Protein AF-A0A2R6NJJ5-F1 (afdb_monomer_lite)

Stru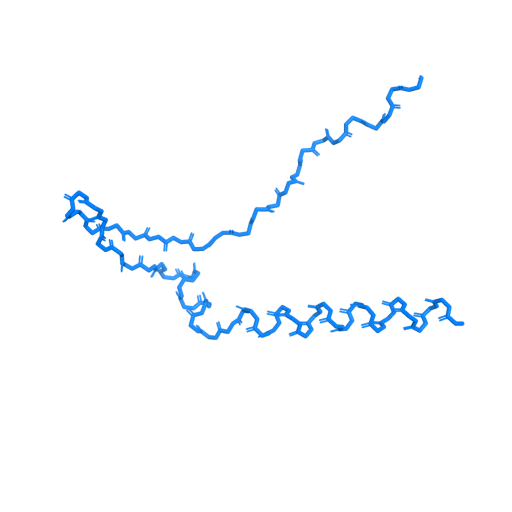cture (mmCIF, N/CA/C/O backbone):
data_AF-A0A2R6NJJ5-F1
#
_entry.id   AF-A0A2R6NJJ5-F1
#
loop_
_atom_site.group_PDB
_atom_site.id
_atom_site.type_symbol
_atom_site.label_atom_id
_atom_site.label_alt_id
_atom_site.label_comp_id
_atom_site.label_asym_id
_atom_site.label_entity_id
_atom_site.label_seq_id
_atom_site.pdbx_PDB_ins_code
_atom_site.Cartn_x
_atom_site.Cartn_y
_atom_site.Cartn_z
_atom_site.occupancy
_atom_site.B_iso_or_equiv
_atom_site.auth_seq_id
_atom_site.auth_comp_id
_atom_site.auth_asym_id
_atom_site.auth_atom_id
_atom_site.pdbx_PDB_model_num
ATOM 1 N N . MET A 1 1 ? 20.284 -2.513 -25.432 1.00 60.97 1 MET A N 1
ATOM 2 C CA . MET A 1 1 ? 20.023 -3.356 -24.237 1.00 60.97 1 MET A CA 1
ATOM 3 C C . MET A 1 1 ? 19.487 -2.574 -23.027 1.00 60.97 1 MET A C 1
ATOM 5 O O . MET A 1 1 ? 18.425 -2.931 -22.540 1.00 60.97 1 MET A O 1
ATOM 9 N N . LYS A 1 2 ? 20.124 -1.475 -22.576 1.00 74.81 2 LYS A N 1
ATOM 10 C CA . LYS A 1 2 ? 19.663 -0.679 -21.406 1.00 74.81 2 LYS A CA 1
ATOM 11 C C . LYS A 1 2 ? 18.226 -0.128 -21.513 1.00 74.81 2 LYS A C 1
ATOM 13 O O . LYS A 1 2 ? 17.512 -0.099 -20.518 1.00 74.81 2 LYS A O 1
ATOM 18 N N . HIS A 1 3 ? 17.794 0.268 -22.712 1.00 85.56 3 HIS A N 1
ATOM 19 C CA . HIS A 1 3 ? 16.438 0.782 -22.949 1.00 85.56 3 HIS A CA 1
ATOM 20 C C . HIS A 1 3 ? 15.348 -0.269 -22.687 1.00 85.56 3 HIS A C 1
ATOM 22 O O . HIS A 1 3 ? 14.380 0.006 -21.986 1.00 85.56 3 HIS A O 1
ATOM 28 N N . VAL A 1 4 ? 15.547 -1.492 -23.190 1.00 91.12 4 VAL A N 1
ATOM 29 C CA . VAL A 1 4 ? 14.607 -2.611 -23.014 1.00 91.12 4 VAL A CA 1
ATOM 30 C C . VAL A 1 4 ? 14.464 -2.965 -21.533 1.00 91.12 4 VAL A C 1
ATOM 32 O O . VAL A 1 4 ? 13.353 -3.081 -21.035 1.00 91.12 4 VAL A O 1
ATOM 35 N N . LEU A 1 5 ? 15.576 -3.031 -20.794 1.00 92.31 5 LEU A N 1
ATOM 36 C CA . LEU A 1 5 ? 15.547 -3.306 -19.353 1.00 92.31 5 LEU A CA 1
ATOM 37 C C . LEU A 1 5 ? 14.811 -2.216 -18.558 1.00 92.31 5 LEU A C 1
ATOM 39 O O . LEU A 1 5 ? 14.041 -2.532 -17.654 1.00 92.31 5 LEU A O 1
ATOM 43 N N . ARG A 1 6 ? 15.009 -0.935 -18.904 1.00 92.25 6 ARG A N 1
ATOM 44 C CA . ARG A 1 6 ? 14.279 0.183 -18.281 1.00 92.25 6 ARG A CA 1
ATOM 45 C C . ARG A 1 6 ? 12.777 0.082 -18.542 1.00 92.25 6 ARG A C 1
ATOM 47 O O . ARG A 1 6 ? 11.991 0.263 -17.617 1.00 92.25 6 ARG A O 1
ATOM 54 N N . PHE A 1 7 ? 12.393 -0.224 -19.779 1.00 93.50 7 PHE A N 1
ATOM 55 C CA . PHE A 1 7 ? 10.995 -0.408 -20.153 1.00 93.50 7 PHE A CA 1
ATOM 56 C C . PHE A 1 7 ? 10.349 -1.560 -19.374 1.00 93.50 7 PHE A C 1
ATOM 58 O O . PHE A 1 7 ? 9.325 -1.350 -18.728 1.00 93.50 7 PHE A O 1
ATOM 65 N N . CYS A 1 8 ? 10.988 -2.735 -19.339 1.00 95.25 8 CYS A N 1
ATOM 66 C CA . CYS A 1 8 ? 10.480 -3.890 -18.596 1.00 95.25 8 CYS A CA 1
ATOM 67 C C . CYS A 1 8 ? 10.347 -3.601 -17.096 1.00 95.25 8 CYS A C 1
ATOM 69 O O . CYS A 1 8 ? 9.341 -3.962 -16.495 1.00 95.25 8 CYS A O 1
ATOM 71 N N . LYS A 1 9 ? 11.322 -2.908 -16.490 1.00 94.00 9 LYS A N 1
ATOM 72 C CA . LYS A 1 9 ? 11.247 -2.509 -15.076 1.00 94.00 9 LYS A CA 1
ATOM 73 C C . LYS A 1 9 ? 10.035 -1.615 -14.809 1.00 94.00 9 LYS A C 1
ATOM 75 O O . LYS A 1 9 ? 9.327 -1.832 -13.832 1.00 94.00 9 LYS A O 1
ATOM 80 N N . ASN A 1 10 ? 9.793 -0.626 -15.667 1.00 95.19 10 ASN A N 1
ATOM 81 C CA . ASN A 1 10 ? 8.639 0.254 -15.515 1.00 95.19 10 ASN A CA 1
ATOM 82 C C . ASN A 1 10 ? 7.335 -0.534 -15.663 1.00 95.19 10 ASN A C 1
ATOM 84 O O . ASN A 1 10 ? 6.472 -0.425 -14.801 1.00 95.19 10 ASN A O 1
ATOM 88 N N . GLN A 1 11 ? 7.209 -1.368 -16.701 1.00 97.38 11 GLN A N 1
ATOM 89 C CA . GLN A 1 11 ? 6.016 -2.198 -16.891 1.00 97.38 11 GLN A CA 1
ATOM 90 C C . GLN A 1 11 ? 5.759 -3.142 -15.716 1.00 97.38 11 GLN A C 1
ATOM 92 O O . GLN A 1 11 ? 4.617 -3.268 -15.288 1.00 97.38 11 GLN A O 1
ATOM 97 N N . LEU A 1 12 ? 6.809 -3.740 -15.149 1.00 97.31 12 LEU A N 1
ATOM 98 C CA . LEU A 1 12 ? 6.694 -4.555 -13.944 1.00 97.31 12 LEU A CA 1
ATOM 99 C C . LEU A 1 12 ? 6.150 -3.735 -12.770 1.00 97.31 12 LEU A C 1
ATOM 101 O O . LEU A 1 12 ? 5.226 -4.180 -12.100 1.00 97.31 12 LEU A O 1
ATOM 105 N N . MET A 1 13 ? 6.672 -2.525 -12.546 1.00 95.75 13 MET A N 1
ATOM 106 C CA . MET A 1 13 ? 6.152 -1.646 -11.496 1.00 95.75 13 MET A CA 1
ATOM 107 C C . MET A 1 13 ? 4.685 -1.284 -11.735 1.00 95.75 13 MET A C 1
ATOM 109 O O . MET A 1 13 ? 3.898 -1.356 -10.800 1.00 95.75 13 MET A O 1
ATOM 113 N N . HIS A 1 14 ? 4.293 -0.944 -12.966 1.00 94.75 14 HIS A N 1
ATOM 114 C CA . HIS A 1 14 ? 2.890 -0.676 -13.303 1.00 94.75 14 HIS A CA 1
ATOM 115 C C . HIS A 1 14 ? 1.992 -1.892 -13.045 1.00 94.75 14 HIS A C 1
ATOM 117 O O . HIS A 1 14 ? 0.914 -1.736 -12.483 1.00 94.75 14 HIS A O 1
ATOM 123 N N . ALA A 1 15 ? 2.442 -3.098 -13.398 1.00 96.88 15 ALA A N 1
ATOM 124 C CA . ALA A 1 15 ? 1.703 -4.324 -13.117 1.00 96.88 15 ALA A CA 1
ATOM 125 C C . ALA A 1 15 ? 1.550 -4.568 -11.607 1.00 96.88 15 ALA A C 1
ATOM 127 O O . ALA A 1 15 ? 0.467 -4.912 -11.150 1.00 96.88 15 ALA A O 1
ATOM 128 N N . VAL A 1 16 ? 2.603 -4.328 -10.818 1.00 95.94 16 VAL A N 1
ATOM 129 C CA . VAL A 1 16 ? 2.537 -4.412 -9.349 1.00 95.94 16 VAL A CA 1
ATOM 130 C C . VAL A 1 16 ? 1.552 -3.389 -8.780 1.00 95.94 16 VAL A C 1
ATOM 132 O O . VAL A 1 16 ? 0.764 -3.740 -7.908 1.00 95.94 16 VAL A O 1
ATOM 135 N N . TRP A 1 17 ? 1.546 -2.154 -9.289 1.00 94.31 17 TRP A N 1
ATOM 136 C CA . TRP A 1 17 ? 0.566 -1.142 -8.886 1.00 94.31 17 TRP A CA 1
ATOM 137 C C . TRP A 1 17 ? -0.869 -1.582 -9.172 1.00 94.31 17 TRP A C 1
ATOM 139 O O . TRP A 1 17 ? -1.712 -1.437 -8.299 1.00 94.31 17 TRP A O 1
ATOM 149 N N . LEU A 1 18 ? -1.139 -2.167 -10.341 1.00 94.44 18 LEU A N 1
ATOM 150 C CA . LEU A 1 18 ? -2.472 -2.681 -10.680 1.00 94.44 18 LEU A CA 1
ATOM 151 C C . LEU A 1 18 ? -2.914 -3.839 -9.777 1.00 94.44 18 LEU A C 1
ATOM 153 O O . LEU A 1 18 ? -4.099 -3.975 -9.506 1.00 94.44 18 LEU A O 1
ATOM 157 N N . LEU A 1 19 ? -1.977 -4.666 -9.308 1.00 95.38 19 LEU A N 1
ATOM 158 C CA . LEU A 1 19 ? -2.280 -5.742 -8.360 1.00 95.38 19 LEU A CA 1
ATOM 159 C C . LEU A 1 19 ? -2.531 -5.224 -6.939 1.00 95.38 19 LEU A C 1
ATOM 161 O O . LEU A 1 19 ? -3.298 -5.830 -6.200 1.00 95.38 19 LEU A O 1
ATOM 165 N N . LEU A 1 20 ? -1.851 -4.147 -6.542 1.00 93.62 20 LEU A N 1
ATOM 166 C CA . LEU A 1 20 ? -1.951 -3.573 -5.200 1.00 93.62 20 LEU A CA 1
ATOM 167 C C . LEU A 1 20 ? -3.150 -2.623 -5.052 1.00 93.62 20 LEU A C 1
ATOM 169 O O . LEU A 1 20 ? -3.734 -2.546 -3.977 1.00 93.62 20 LEU A O 1
ATOM 173 N N . LEU A 1 21 ? -3.501 -1.906 -6.120 1.00 94.19 21 LEU A N 1
ATOM 174 C CA . LEU A 1 21 ? -4.643 -0.992 -6.199 1.00 94.19 21 LEU A CA 1
ATOM 175 C C . LEU A 1 21 ? -5.886 -1.728 -6.719 1.00 94.19 21 LEU A C 1
ATOM 177 O O . LEU A 1 21 ? -6.460 -1.343 -7.736 1.00 94.19 21 LEU A O 1
ATOM 181 N N . ASP A 1 22 ? -6.258 -2.820 -6.053 1.00 94.69 22 ASP A N 1
ATOM 182 C CA . ASP A 1 22 ? -7.458 -3.581 -6.397 1.00 94.69 22 ASP A CA 1
ATOM 183 C C . ASP A 1 22 ? -8.745 -2.828 -6.015 1.00 94.69 22 ASP A C 1
ATOM 185 O O . ASP A 1 22 ? -8.717 -1.820 -5.305 1.00 94.69 22 ASP A O 1
ATOM 189 N N . ASP A 1 23 ? -9.896 -3.319 -6.477 1.00 95.75 23 ASP A N 1
ATOM 190 C CA . ASP A 1 23 ? -11.184 -2.650 -6.247 1.00 95.75 23 ASP A CA 1
ATOM 191 C C . ASP A 1 23 ? -11.469 -2.431 -4.752 1.00 95.75 23 ASP A C 1
ATOM 193 O O . ASP A 1 23 ? -11.980 -1.384 -4.358 1.00 95.75 23 ASP A O 1
ATOM 197 N N . LYS A 1 24 ? -11.075 -3.387 -3.900 1.00 93.81 24 LYS A N 1
ATOM 198 C CA . LYS A 1 24 ? -11.239 -3.285 -2.442 1.00 93.81 24 LYS A CA 1
ATOM 199 C C . LYS A 1 24 ? -10.355 -2.198 -1.850 1.00 93.81 24 LYS A C 1
ATOM 201 O O . LYS A 1 24 ? -10.797 -1.461 -0.971 1.00 93.81 24 LYS A O 1
ATOM 206 N N . PHE A 1 25 ? -9.106 -2.107 -2.300 1.00 93.56 25 PHE A N 1
ATOM 207 C CA . PHE A 1 25 ? -8.201 -1.045 -1.895 1.00 93.56 25 PHE A CA 1
ATOM 208 C C . PHE A 1 25 ? -8.741 0.316 -2.328 1.00 93.56 25 PHE A C 1
ATOM 210 O O . PHE A 1 25 ? -8.718 1.248 -1.531 1.00 93.56 25 PHE A O 1
ATOM 217 N N . MET A 1 26 ? -9.247 0.435 -3.558 1.00 95.19 26 MET A N 1
ATOM 218 C CA . MET A 1 26 ? -9.804 1.687 -4.072 1.00 95.19 26 MET A CA 1
ATOM 219 C C . MET A 1 26 ? -11.055 2.113 -3.298 1.00 95.19 26 MET A C 1
ATOM 221 O O . MET A 1 26 ? -11.142 3.265 -2.881 1.00 95.19 26 MET A O 1
ATOM 225 N N . GLU A 1 27 ? -11.960 1.181 -2.993 1.00 95.19 27 GLU A N 1
ATOM 226 C CA . GLU A 1 27 ? -13.125 1.438 -2.138 1.00 95.19 27 GLU A CA 1
ATOM 227 C C . GLU A 1 27 ? -12.695 1.911 -0.738 1.00 95.19 27 GLU A C 1
ATOM 229 O O . GLU A 1 27 ? -13.175 2.924 -0.228 1.00 95.19 27 GLU A O 1
ATOM 234 N N . ALA A 1 28 ? -11.719 1.230 -0.134 1.00 95.06 28 ALA A N 1
ATOM 235 C CA . ALA A 1 28 ? -11.125 1.630 1.137 1.00 95.06 28 ALA A CA 1
ATOM 236 C C . ALA A 1 28 ? -10.402 2.986 1.072 1.00 95.06 28 ALA A C 1
ATOM 238 O O . ALA A 1 28 ? -10.353 3.707 2.067 1.00 95.06 28 ALA A O 1
ATOM 239 N N . TYR A 1 29 ? -9.819 3.340 -0.070 1.00 94.81 29 TYR A N 1
ATOM 240 C CA . TYR A 1 29 ? -9.129 4.608 -0.276 1.00 94.81 29 TYR A CA 1
ATOM 241 C C . TYR A 1 29 ? -10.117 5.775 -0.396 1.00 94.81 29 TYR A C 1
ATOM 243 O O . TYR A 1 29 ? -9.891 6.831 0.195 1.00 94.81 29 TYR 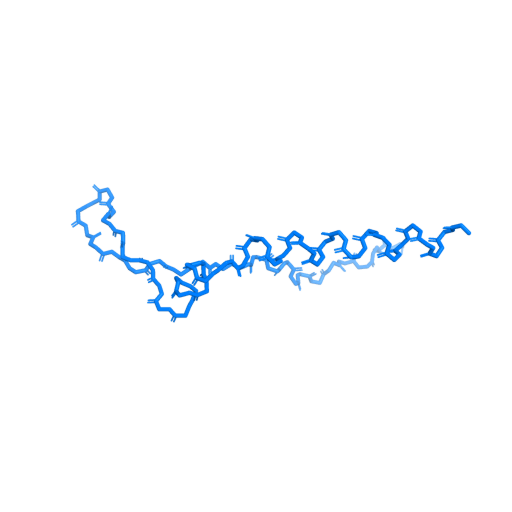A O 1
ATOM 251 N N . GLU A 1 30 ? -11.222 5.581 -1.119 1.00 94.62 30 GLU A N 1
ATOM 252 C CA . GLU A 1 30 ? -12.260 6.597 -1.323 1.00 94.62 30 GLU A CA 1
ATOM 253 C C . GLU A 1 30 ? -13.181 6.754 -0.110 1.00 94.62 30 GLU A C 1
ATOM 255 O O . GLU A 1 30 ? -13.542 7.872 0.266 1.00 94.62 30 GLU A O 1
ATOM 260 N N . HIS A 1 31 ? -13.558 5.644 0.522 1.00 95.38 31 HIS A N 1
ATOM 261 C CA . HIS A 1 31 ? -14.579 5.625 1.568 1.00 95.38 31 HIS A CA 1
ATOM 262 C C . HIS A 1 31 ? -14.029 5.329 2.961 1.00 95.38 31 HIS A C 1
ATOM 264 O O . HIS A 1 31 ? -14.721 5.577 3.945 1.00 95.38 31 HIS A O 1
ATOM 270 N N . GLY A 1 32 ? -12.782 4.877 3.087 1.00 94.50 32 GLY A N 1
ATOM 271 C CA . GLY A 1 32 ? -12.183 4.508 4.367 1.00 94.50 32 GLY A CA 1
ATOM 272 C C . GLY A 1 32 ? -12.657 3.146 4.883 1.00 94.50 32 GLY A C 1
ATOM 273 O O . GLY A 1 32 ? -13.707 2.626 4.513 1.00 94.50 32 GLY A O 1
ATOM 274 N N . ILE A 1 33 ? -11.879 2.565 5.792 1.00 94.62 33 ILE A N 1
ATOM 275 C CA . ILE A 1 33 ? -12.148 1.275 6.431 1.00 94.62 33 ILE A CA 1
ATOM 276 C C . ILE A 1 33 ? -12.543 1.525 7.880 1.00 94.62 33 ILE A C 1
ATOM 278 O O . ILE A 1 33 ? -11.798 2.153 8.632 1.00 94.62 33 ILE A O 1
ATOM 282 N N . ARG A 1 34 ? -13.696 1.001 8.302 1.00 94.25 34 ARG A N 1
ATOM 283 C CA . ARG A 1 34 ? -14.087 1.026 9.716 1.00 94.25 34 ARG A CA 1
ATOM 284 C C . ARG A 1 34 ? -13.338 -0.059 10.475 1.00 94.25 34 ARG A C 1
ATOM 286 O O . ARG A 1 34 ? -13.502 -1.241 10.185 1.00 94.25 34 ARG A O 1
ATOM 293 N N . VAL A 1 35 ? -12.553 0.343 11.463 1.00 94.69 35 VAL A N 1
ATOM 294 C CA . VAL A 1 35 ? -11.773 -0.558 12.310 1.00 94.69 35 VAL A CA 1
ATOM 295 C C . VAL A 1 35 ? -12.146 -0.306 13.759 1.00 94.69 35 VAL A C 1
ATOM 297 O O . VAL A 1 35 ? -12.212 0.840 14.198 1.00 94.69 35 VAL A O 1
ATOM 300 N N . ASN A 1 36 ? -12.412 -1.384 14.495 1.00 96.06 36 ASN A N 1
ATOM 301 C CA . ASN A 1 36 ? -12.548 -1.305 15.940 1.00 96.06 36 ASN A CA 1
ATOM 302 C C . ASN A 1 36 ? -11.146 -1.271 16.549 1.00 96.06 36 ASN A C 1
ATOM 304 O O . ASN A 1 36 ? -10.392 -2.241 16.433 1.00 96.06 36 ASN A O 1
ATOM 308 N N . CYS A 1 37 ? -10.780 -0.133 17.122 1.00 92.25 37 CYS A N 1
ATOM 309 C CA . CYS A 1 37 ? -9.483 0.055 17.742 1.00 92.25 37 CYS A CA 1
ATOM 310 C C . CYS A 1 37 ? -9.421 -0.659 19.104 1.00 92.25 37 CYS A C 1
ATOM 312 O O . CYS A 1 37 ? -10.426 -1.108 19.655 1.00 92.25 37 CYS A O 1
ATOM 314 N N . ALA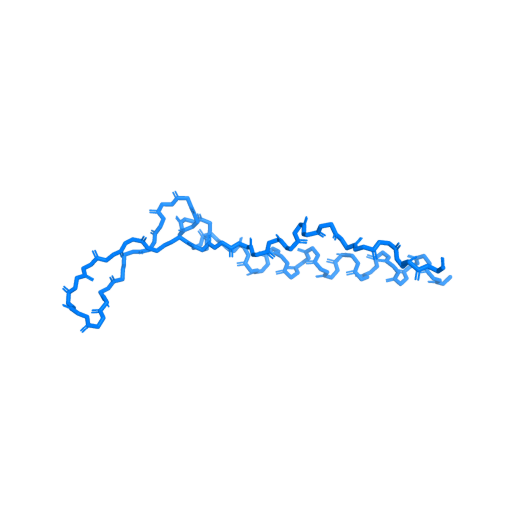 A 1 38 ? -8.212 -0.797 19.654 1.00 93.06 38 ALA A N 1
ATOM 315 C CA . ALA A 1 38 ? -7.989 -1.511 20.916 1.00 93.06 38 ALA A CA 1
ATOM 316 C C . ALA A 1 38 ? -8.694 -0.865 22.128 1.00 93.06 38 ALA A C 1
ATOM 318 O O . ALA A 1 38 ? -8.907 -1.521 23.143 1.00 93.06 38 ALA A O 1
ATOM 319 N N . ASP A 1 39 ? -9.063 0.408 22.013 1.00 94.50 39 ASP A N 1
ATOM 320 C CA . ASP A 1 39 ? -9.843 1.187 22.977 1.00 94.50 39 ASP A CA 1
ATOM 321 C C . ASP A 1 39 ? -11.366 0.973 22.848 1.00 94.50 39 ASP A C 1
ATOM 323 O O . ASP A 1 39 ? -12.136 1.566 23.602 1.00 94.50 39 ASP A O 1
ATOM 327 N N . GLY A 1 40 ? -11.816 0.126 21.915 1.00 94.25 40 GLY A N 1
ATOM 328 C CA . GLY A 1 40 ? -13.231 -0.143 21.655 1.00 94.25 40 GLY A CA 1
ATOM 329 C C . GLY A 1 40 ? -13.936 0.947 20.845 1.00 94.25 40 GLY A C 1
ATOM 330 O O . GLY A 1 40 ? -15.158 0.894 20.684 1.00 94.25 40 GLY A O 1
ATOM 331 N N . ILE A 1 41 ? -13.194 1.940 20.344 1.00 95.56 41 ILE A N 1
ATOM 332 C CA . ILE A 1 41 ? -13.732 3.010 19.507 1.0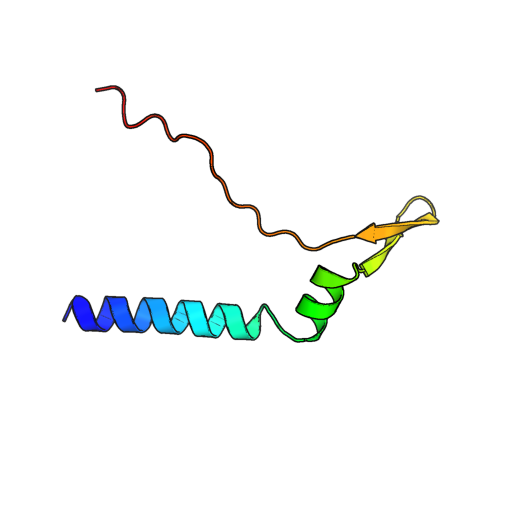0 95.56 41 ILE A CA 1
ATOM 333 C C . ILE A 1 41 ? -13.621 2.594 18.041 1.00 95.56 41 ILE A C 1
ATOM 335 O O . ILE A 1 41 ? -12.562 2.194 17.557 1.00 95.56 41 ILE A O 1
ATOM 339 N N . ILE A 1 42 ? -14.722 2.735 17.302 1.00 96.12 42 ILE A N 1
ATOM 340 C CA . ILE A 1 42 ? -14.713 2.539 15.852 1.00 96.12 42 ILE A CA 1
ATOM 341 C C . ILE A 1 42 ? -14.136 3.791 15.193 1.00 96.12 42 ILE A C 1
ATOM 343 O O . ILE A 1 42 ? -14.692 4.881 15.324 1.00 96.12 42 ILE A O 1
ATOM 347 N N . GLN A 1 43 ? -13.050 3.621 14.446 1.00 93.50 43 GLN A N 1
ATOM 348 C CA . GLN A 1 43 ? -12.415 4.683 13.672 1.00 93.50 43 GLN A CA 1
ATOM 349 C C . GLN A 1 43 ? -12.441 4.352 12.181 1.00 93.50 43 GLN A C 1
ATOM 351 O O . GLN A 1 43 ? -12.484 3.188 11.784 1.00 93.50 43 GLN A O 1
ATOM 356 N N . GLN A 1 44 ? -12.426 5.391 11.349 1.00 94.50 44 GLN A N 1
ATOM 357 C CA . GLN A 1 44 ? -12.383 5.265 9.895 1.00 94.50 44 GLN A CA 1
ATOM 358 C C . GLN A 1 44 ? -10.955 5.540 9.416 1.00 94.50 44 GLN A C 1
ATOM 360 O O . GLN A 1 44 ? -10.482 6.674 9.463 1.00 94.50 44 GLN A O 1
ATOM 365 N N . LEU A 1 45 ? -10.257 4.483 9.003 1.00 93.50 45 LEU A N 1
ATOM 366 C CA . LEU A 1 45 ? -8.878 4.541 8.528 1.00 93.50 45 LEU A CA 1
ATOM 367 C C . LEU A 1 45 ? -8.846 4.688 7.010 1.00 93.50 45 LEU A C 1
ATOM 369 O O . LEU A 1 45 ? -9.537 3.967 6.299 1.00 93.50 45 LEU A O 1
ATOM 373 N N . PHE A 1 46 ? -7.993 5.577 6.514 1.00 94.44 46 PHE A N 1
ATOM 374 C CA . PHE A 1 46 ? -7.784 5.778 5.084 1.00 94.44 46 PHE A CA 1
ATOM 375 C C . PHE A 1 46 ? -6.366 5.338 4.714 1.00 94.44 46 PHE A C 1
ATOM 377 O O . PHE A 1 46 ? -5.407 5.900 5.255 1.00 94.44 46 PHE A O 1
ATOM 384 N N . PRO A 1 47 ? -6.196 4.365 3.803 1.00 91.94 47 PRO A N 1
ATOM 385 C CA . PRO A 1 47 ? -4.889 4.052 3.243 1.00 91.94 47 PRO A CA 1
ATOM 386 C C . PRO A 1 47 ? -4.257 5.300 2.607 1.00 91.94 47 PRO A C 1
ATOM 388 O O . PRO A 1 47 ? -4.912 6.046 1.879 1.00 91.94 47 PRO A O 1
ATOM 391 N N . ARG A 1 48 ? -2.971 5.554 2.870 1.00 89.50 48 ARG A N 1
ATOM 392 C CA . ARG A 1 48 ? -2.226 6.677 2.280 1.00 89.50 48 ARG A CA 1
ATOM 393 C C . ARG A 1 48 ? -0.859 6.214 1.807 1.00 89.50 48 ARG A C 1
ATOM 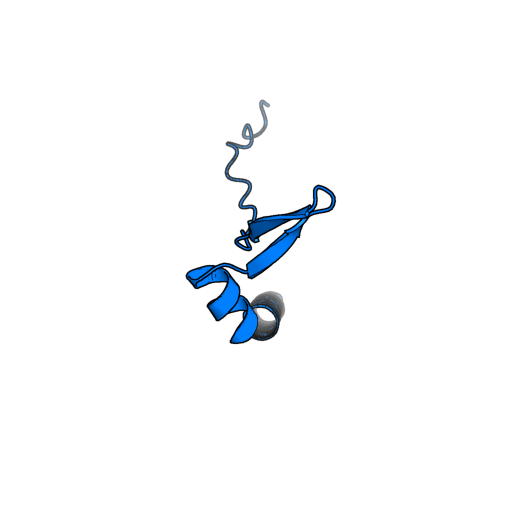395 O O . ARG A 1 48 ? -0.141 5.539 2.540 1.00 89.50 48 ARG A O 1
ATOM 402 N N . PHE A 1 49 ? -0.478 6.632 0.603 1.00 85.50 49 PHE A N 1
ATOM 403 C CA . PHE A 1 49 ? 0.891 6.474 0.131 1.00 85.50 49 PHE A CA 1
ATOM 404 C C . PHE A 1 49 ? 1.760 7.573 0.724 1.00 85.50 49 PHE A C 1
ATOM 406 O O . PHE A 1 49 ? 1.475 8.759 0.567 1.00 85.50 49 PHE A O 1
ATOM 413 N N . PHE A 1 50 ? 2.826 7.171 1.409 1.00 79.25 50 PHE A N 1
ATOM 414 C CA . PHE A 1 50 ? 3.811 8.113 1.908 1.00 79.25 50 PHE A CA 1
ATOM 415 C C . PHE A 1 50 ? 4.703 8.564 0.750 1.00 79.25 50 PHE A C 1
ATOM 417 O O . PHE A 1 50 ? 5.593 7.838 0.310 1.00 79.25 50 PHE A O 1
ATOM 424 N N . THR A 1 51 ? 4.454 9.765 0.237 1.00 78.94 51 THR A N 1
ATOM 425 C CA . THR A 1 51 ? 5.365 10.429 -0.694 1.00 78.94 51 THR A CA 1
ATOM 426 C C . THR A 1 51 ? 6.316 11.295 0.113 1.00 78.94 51 THR A C 1
ATOM 428 O O . THR A 1 51 ? 5.921 12.334 0.640 1.00 78.94 51 THR A O 1
ATOM 431 N N . TYR A 1 52 ? 7.570 10.865 0.227 1.00 77.50 52 TYR A N 1
ATOM 432 C CA . TYR A 1 52 ? 8.612 11.696 0.816 1.00 77.50 52 TYR A CA 1
ATOM 433 C C . TYR A 1 52 ? 8.948 12.823 -0.165 1.00 77.50 52 TYR A C 1
ATOM 435 O O . TYR A 1 52 ? 9.698 12.624 -1.117 1.00 77.50 52 TYR A O 1
ATOM 443 N N . SER A 1 53 ? 8.335 13.987 0.043 1.00 76.81 53 SER A N 1
ATOM 444 C CA . SER A 1 53 ? 8.568 15.198 -0.749 1.00 76.81 53 SER A CA 1
ATOM 445 C C . SER A 1 53 ? 9.586 16.128 -0.097 1.00 76.81 53 SER A C 1
ATOM 447 O O . SER A 1 53 ? 9.586 17.315 -0.404 1.00 76.81 53 SER A O 1
ATOM 449 N N . ALA A 1 54 ? 10.377 15.644 0.868 1.00 80.56 54 ALA A N 1
ATOM 450 C CA . ALA A 1 54 ? 11.341 16.519 1.511 1.00 80.56 54 ALA A CA 1
ATOM 451 C C . ALA A 1 54 ? 12.345 17.003 0.468 1.00 80.56 54 ALA A C 1
ATOM 453 O O . ALA A 1 54 ? 12.852 16.199 -0.323 1.00 80.56 54 ALA A O 1
ATOM 454 N N . ASP A 1 55 ? 12.637 18.299 0.513 1.00 74.88 55 ASP A N 1
ATOM 455 C CA . ASP A 1 55 ? 13.726 18.900 -0.235 1.00 74.88 55 ASP A CA 1
ATOM 456 C C . ASP A 1 55 ? 15.018 18.231 0.229 1.00 74.88 55 ASP A C 1
ATOM 458 O O . ASP A 1 55 ? 15.552 18.506 1.306 1.00 74.88 55 ASP A O 1
ATOM 462 N N . TYR A 1 56 ? 15.473 17.250 -0.546 1.00 73.31 56 TYR A N 1
ATOM 463 C CA . TYR A 1 56 ? 16.759 16.623 -0.319 1.00 73.31 56 TYR A CA 1
ATOM 4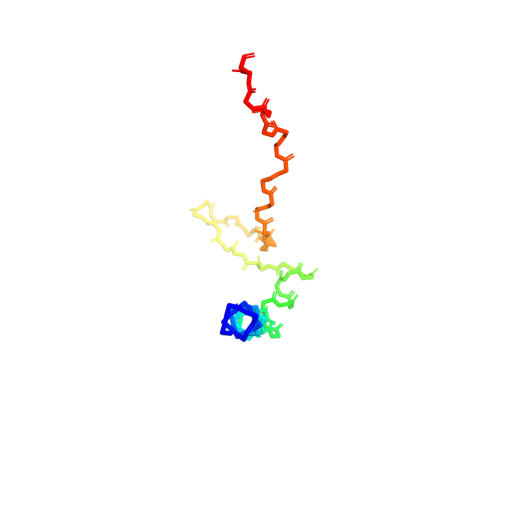64 C C . TYR A 1 56 ? 17.789 17.739 -0.497 1.00 73.31 56 TYR A C 1
ATOM 466 O O . TYR A 1 56 ? 17.837 18.297 -1.593 1.00 73.31 56 TYR A O 1
ATOM 474 N N . PRO A 1 57 ? 18.583 18.109 0.527 1.00 71.44 57 PRO A N 1
ATOM 475 C CA . PRO A 1 57 ? 19.613 19.111 0.337 1.00 71.44 57 PRO A CA 1
ATOM 476 C C . PRO A 1 57 ? 20.556 18.551 -0.718 1.00 71.44 57 PRO A C 1
ATOM 478 O O . PRO A 1 57 ? 21.229 17.535 -0.514 1.00 71.44 57 PRO A O 1
ATOM 481 N N . GLU A 1 58 ? 20.503 19.153 -1.897 1.00 66.12 58 GLU A N 1
ATOM 482 C CA . GLU A 1 58 ? 21.296 18.773 -3.049 1.00 66.12 58 GLU A CA 1
ATOM 483 C C . GLU A 1 58 ? 22.733 19.005 -2.620 1.00 66.12 58 GLU A C 1
ATOM 485 O O . GLU A 1 58 ? 23.140 20.151 -2.496 1.00 66.12 58 GLU A O 1
ATOM 490 N N . ARG A 1 59 ? 23.406 17.914 -2.222 1.00 59.47 59 ARG A N 1
ATOM 491 C CA . ARG A 1 59 ? 24.780 17.843 -1.707 1.00 59.47 59 ARG A CA 1
ATOM 492 C C . ARG A 1 59 ? 25.434 19.219 -1.556 1.00 59.47 59 ARG A C 1
ATOM 494 O O . ARG A 1 59 ? 25.929 19.759 -2.542 1.00 59.47 59 ARG A O 1
ATOM 501 N N . PHE A 1 60 ? 25.496 19.737 -0.331 1.00 63.47 60 PHE A N 1
ATOM 502 C CA . PHE A 1 60 ? 26.455 20.793 -0.022 1.00 63.47 60 PHE A CA 1
ATOM 503 C C . PHE A 1 60 ? 27.854 20.219 -0.291 1.00 63.47 60 PHE A C 1
ATOM 505 O O . PHE A 1 60 ? 28.335 19.372 0.466 1.00 63.47 60 PHE A O 1
ATOM 512 N N . VAL A 1 61 ? 28.427 20.588 -1.437 1.00 56.09 61 VAL A N 1
ATOM 513 C CA . VAL A 1 61 ? 29.839 20.399 -1.789 1.00 56.09 61 VAL A CA 1
ATOM 514 C C . VAL A 1 61 ? 30.562 21.691 -1.468 1.00 56.09 61 VAL A C 1
ATOM 516 O O . VAL A 1 61 ? 30.006 22.759 -1.810 1.00 56.09 61 VAL A O 1
#

Foldseek 3Di:
DVVVVVVVVVVVVVVVVDVVCDPVLVCCQVPFDFDQDPVRDTDGHHDDDDDPPDPDPPDPD

Radius of gyration: 18.65 Å; chains: 1; bounding box: 45×26×47 Å

Secondary structure (DSSP, 8-state):
-HHHHHHHHHHHHHHHHHHHS-HHHHHHHHH-EEEE-TTS-EEEE----------------

Sequence (61 aa):
MKHVLRFCKNQLMHAVWLLLLDDKFMEAYEHGIRVNCADGIIQQLFPRFFTYSADYPERFV

Organism: NCBI:txid98765

pLDDT: mean 88.75, std 10.61, range [56.09, 97.38]